Protein AF-A0A2T2VEU5-F1 (afdb_monomer_lite)

Secondary structure (DSSP, 8-state):
---SPPPP---TTT-S------HHHHH-GGGEEEEEEEEETTEEEEEEEEEETTEEEEHHHHHHHHHHHHHHHHHHTT-

Foldseek 3Di:
DDPDDDDDDDDVVPDPDDDDDDLCLLLDCVQFAWDFDDPDPPDTDTFTFGCDPNDTHGDPRRVVSVVVSVVVVVVVVVD

Sequence (79 aa):
MTSERPVMRADPEEVDEILEVTIDDLLNTANHTYSKVKVMQTFTIQAPCFYVKEHVVWGATAMILSEFVAVLRELDSSQ

Radius of gyration: 15.65 Å; chains: 1; bounding box: 32×32×48 Å

pLDDT: mean 92.79, std 9.88, range [48.72, 98.12]

Structure (mmCIF, N/CA/C/O backbone):
data_AF-A0A2T2VEU5-F1
#
_entry.id   AF-A0A2T2VEU5-F1
#
loop_
_atom_site.group_PDB
_atom_site.id
_atom_site.type_symbol
_atom_site.label_atom_id
_atom_site.label_alt_id
_atom_site.label_comp_id
_atom_site.label_asym_id
_atom_site.label_entity_id
_atom_site.label_seq_id
_atom_site.pdbx_PDB_ins_code
_atom_site.Cartn_x
_atom_site.Cartn_y
_atom_site.Cartn_z
_atom_site.occupancy
_atom_site.B_iso_or_equiv
_atom_site.auth_seq_id
_atom_site.auth_comp_id
_atom_site.auth_asym_id
_atom_site.auth_atom_id
_atom_site.pdbx_PDB_model_num
ATOM 1 N N . MET A 1 1 ? 13.884 7.741 -28.192 1.00 50.09 1 MET A N 1
ATOM 2 C CA . MET A 1 1 ? 12.916 7.414 -27.125 1.00 50.09 1 MET A CA 1
ATOM 3 C C . MET A 1 1 ? 12.465 5.992 -27.391 1.00 50.09 1 MET A C 1
ATOM 5 O O . MET A 1 1 ? 11.985 5.740 -28.488 1.00 50.09 1 MET A O 1
ATOM 9 N N . THR A 1 2 ? 12.749 5.043 -26.504 1.00 55.25 2 THR A N 1
ATOM 10 C CA . THR A 1 2 ? 12.284 3.659 -26.678 1.00 55.25 2 THR A CA 1
ATOM 11 C C . THR A 1 2 ? 10.782 3.607 -26.407 1.00 55.25 2 THR A C 1
ATOM 13 O O . THR A 1 2 ? 10.320 4.195 -25.435 1.00 55.25 2 THR A O 1
ATOM 16 N N . SER A 1 3 ? 10.024 2.957 -27.293 1.00 83.25 3 SER A N 1
ATOM 17 C CA . SER A 1 3 ? 8.551 2.905 -27.245 1.00 83.25 3 SER A CA 1
ATOM 18 C C . SER A 1 3 ? 8.010 1.749 -26.392 1.00 83.25 3 SER A C 1
ATOM 20 O O . SER A 1 3 ? 6.800 1.548 -26.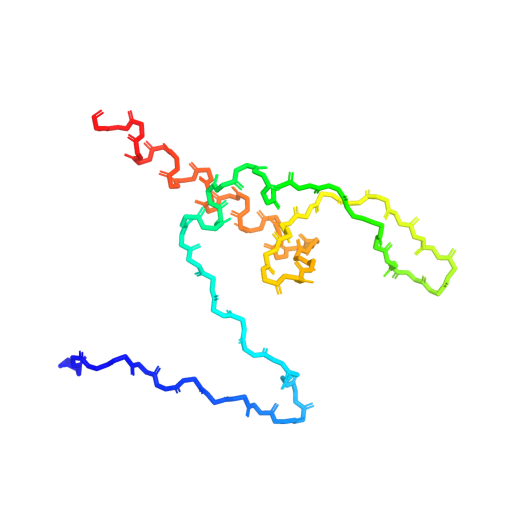326 1.00 83.25 3 SER A O 1
ATOM 22 N N . GLU A 1 4 ? 8.895 0.968 -25.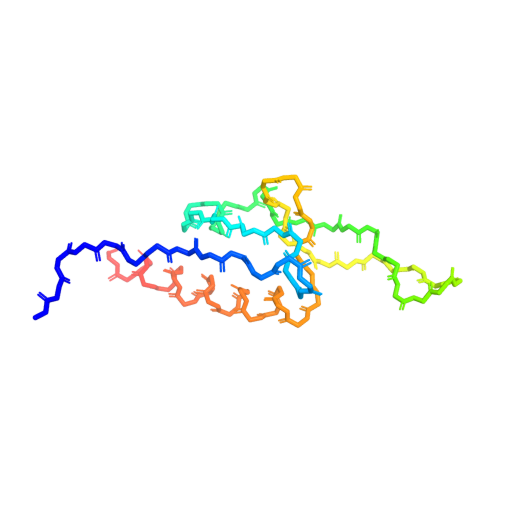777 1.00 87.38 4 GLU A N 1
ATOM 23 C CA . GLU A 1 4 ? 8.550 -0.244 -25.039 1.00 87.38 4 GLU A CA 1
ATOM 24 C C . GLU A 1 4 ? 8.619 -0.009 -23.530 1.00 87.38 4 GLU A C 1
ATOM 26 O O . GLU A 1 4 ? 9.487 0.716 -23.033 1.00 87.38 4 GLU A O 1
ATOM 31 N N . ARG A 1 5 ? 7.686 -0.632 -22.800 1.00 88.25 5 ARG A N 1
ATOM 32 C CA . ARG A 1 5 ? 7.619 -0.561 -21.338 1.00 88.25 5 ARG A CA 1
ATOM 33 C C . ARG A 1 5 ? 8.878 -1.200 -20.730 1.00 88.25 5 ARG A C 1
ATOM 35 O O . ARG A 1 5 ? 9.210 -2.326 -21.104 1.00 88.25 5 ARG A O 1
ATOM 42 N N . PRO A 1 6 ? 9.554 -0.541 -19.772 1.00 89.88 6 PRO A N 1
ATOM 43 C CA . PRO A 1 6 ? 10.679 -1.142 -19.067 1.00 89.88 6 PRO A CA 1
ATOM 44 C C . PRO A 1 6 ? 10.276 -2.438 -18.356 1.00 89.88 6 PRO A C 1
ATOM 46 O O . PRO A 1 6 ? 9.225 -2.505 -17.716 1.00 89.88 6 PRO A O 1
ATOM 49 N N . VAL A 1 7 ? 11.132 -3.457 -18.443 1.00 91.75 7 VAL A N 1
ATOM 50 C CA . VAL A 1 7 ? 10.943 -4.716 -17.716 1.00 91.75 7 VAL A CA 1
ATOM 51 C C . VAL A 1 7 ? 11.383 -4.517 -16.268 1.00 91.75 7 VAL A C 1
ATOM 53 O O . VAL A 1 7 ? 12.556 -4.249 -16.011 1.00 91.75 7 VAL A O 1
ATOM 56 N N . MET A 1 8 ? 10.453 -4.676 -15.328 1.00 93.25 8 MET A N 1
ATOM 57 C CA . MET A 1 8 ? 10.754 -4.682 -13.895 1.00 93.25 8 MET A CA 1
ATOM 58 C C . MET A 1 8 ? 11.390 -6.031 -13.524 1.00 93.25 8 MET A C 1
ATOM 60 O O . MET A 1 8 ? 10.865 -7.083 -13.889 1.00 93.25 8 MET A O 1
ATOM 64 N N . ARG A 1 9 ? 12.528 -6.015 -12.823 1.00 94.81 9 ARG A N 1
ATOM 65 C CA . ARG A 1 9 ? 13.205 -7.218 -12.310 1.00 94.81 9 ARG A CA 1
ATOM 66 C C . ARG A 1 9 ? 13.413 -7.055 -10.809 1.00 94.81 9 ARG A C 1
ATOM 68 O O . ARG A 1 9 ? 14.092 -6.117 -10.408 1.00 94.81 9 ARG A O 1
ATOM 75 N N . ALA A 1 10 ? 12.811 -7.938 -10.016 1.00 96.69 10 ALA A N 1
ATOM 76 C CA . ALA A 1 10 ? 13.011 -7.960 -8.573 1.00 96.69 10 ALA A CA 1
ATOM 77 C C . ALA A 1 10 ? 14.419 -8.475 -8.259 1.00 96.69 10 ALA A C 1
ATOM 79 O O . ALA A 1 10 ? 14.864 -9.460 -8.857 1.00 96.69 10 ALA A O 1
ATOM 80 N N . ASP A 1 11 ? 15.102 -7.806 -7.336 1.00 97.56 11 ASP A N 1
ATOM 81 C CA . ASP A 1 11 ? 16.287 -8.363 -6.699 1.00 97.56 11 ASP A CA 1
ATOM 82 C C . ASP A 1 11 ? 15.819 -9.305 -5.579 1.00 97.56 11 ASP A C 1
ATOM 84 O O . ASP A 1 11 ? 15.149 -8.834 -4.661 1.00 97.56 11 ASP A O 1
ATOM 88 N N . PRO A 1 12 ? 16.125 -10.612 -5.630 1.00 96.31 12 PRO A N 1
ATOM 89 C CA . PRO A 1 12 ? 15.641 -11.562 -4.634 1.00 96.31 12 PRO A CA 1
ATOM 90 C C . PRO A 1 12 ? 16.195 -11.325 -3.219 1.00 96.31 12 PRO A C 1
ATOM 92 O O . PRO A 1 12 ? 15.650 -11.894 -2.275 1.00 96.31 12 PRO A O 1
ATOM 95 N N . GLU A 1 13 ? 17.265 -10.539 -3.043 1.00 97.75 13 GLU A N 1
ATOM 96 C CA . GLU A 1 13 ? 17.801 -10.215 -1.712 1.00 97.75 13 GLU A CA 1
ATOM 97 C C . GLU A 1 13 ? 17.071 -9.037 -1.044 1.00 97.75 13 GLU A C 1
ATOM 99 O O . GLU A 1 13 ? 17.060 -8.944 0.184 1.00 97.75 13 GLU A O 1
ATOM 104 N N . GLU A 1 14 ? 16.440 -8.154 -1.824 1.00 98.06 14 GLU A N 1
ATOM 105 C CA . GLU A 1 14 ? 15.825 -6.913 -1.326 1.00 98.06 14 GLU A CA 1
ATOM 106 C C . GLU A 1 14 ? 14.307 -6.836 -1.574 1.00 98.06 14 GLU A C 1
ATOM 108 O O . GLU A 1 14 ? 13.582 -6.212 -0.796 1.00 98.06 14 GLU A O 1
ATOM 113 N N . VAL A 1 15 ? 13.803 -7.470 -2.637 1.00 96.69 15 VAL A N 1
ATOM 114 C CA . VAL A 1 15 ? 12.434 -7.302 -3.141 1.00 96.69 15 VAL A CA 1
ATOM 115 C C . VAL A 1 15 ? 11.701 -8.640 -3.186 1.00 96.69 15 VAL A C 1
ATOM 117 O O . VAL A 1 15 ? 11.965 -9.483 -4.040 1.00 96.69 15 VAL A O 1
ATOM 120 N N . ASP A 1 16 ? 10.719 -8.789 -2.299 1.00 95.75 16 ASP A N 1
ATOM 121 C CA . ASP A 1 16 ? 9.868 -9.983 -2.205 1.00 95.75 16 ASP A CA 1
ATOM 122 C C . ASP A 1 16 ? 8.876 -10.090 -3.382 1.00 95.75 16 ASP A C 1
ATOM 124 O O . ASP A 1 16 ? 8.728 -11.144 -3.996 1.00 95.75 16 ASP A O 1
ATOM 128 N N . GLU A 1 17 ? 8.238 -8.975 -3.763 1.00 95.38 17 GLU A N 1
ATOM 129 C CA . GLU A 1 17 ? 7.249 -8.938 -4.848 1.00 95.38 17 GLU A CA 1
ATOM 130 C C . GLU A 1 17 ? 7.205 -7.571 -5.556 1.00 95.38 17 GLU A C 1
ATOM 132 O O . GLU A 1 17 ? 7.417 -6.520 -4.948 1.00 95.38 17 GLU A O 1
ATOM 137 N N . ILE A 1 18 ? 6.883 -7.577 -6.857 1.00 94.94 18 ILE A N 1
ATOM 138 C CA . ILE A 1 18 ? 6.541 -6.372 -7.626 1.00 94.94 18 ILE A CA 1
ATOM 139 C C . ILE A 1 18 ? 5.020 -6.272 -7.760 1.00 94.94 18 ILE A C 1
ATOM 141 O O . ILE A 1 18 ? 4.391 -7.051 -8.476 1.00 94.94 18 ILE A O 1
ATOM 145 N N . LEU A 1 19 ? 4.443 -5.245 -7.139 1.00 94.56 19 LEU A N 1
ATOM 146 C CA . LEU A 1 19 ? 3.010 -4.966 -7.194 1.00 94.56 19 LEU A CA 1
ATOM 147 C C . LEU A 1 19 ? 2.693 -3.963 -8.307 1.00 94.56 19 LEU A C 1
ATOM 149 O O . LEU A 1 19 ? 2.991 -2.776 -8.197 1.00 94.56 19 LEU A O 1
ATOM 153 N N . GLU A 1 20 ? 2.043 -4.423 -9.377 1.00 93.56 20 GLU A N 1
ATOM 154 C CA . GLU A 1 20 ? 1.464 -3.524 -10.383 1.00 93.56 20 GLU A CA 1
ATOM 155 C C . GLU A 1 20 ? 0.044 -3.128 -9.983 1.00 93.56 20 GLU A C 1
ATOM 157 O O . GLU A 1 20 ? -0.808 -3.998 -9.855 1.00 93.56 20 GLU A O 1
ATOM 162 N N . VAL A 1 21 ? -0.248 -1.842 -9.822 1.00 94.62 21 VAL A N 1
ATOM 163 C CA . VAL A 1 21 ? -1.576 -1.359 -9.408 1.00 94.62 21 VAL A CA 1
ATOM 164 C C . VAL A 1 21 ? -2.091 -0.375 -10.453 1.00 94.62 21 VAL A C 1
ATOM 166 O O . VAL A 1 21 ? -1.321 0.445 -10.957 1.00 94.62 21 VAL A O 1
ATOM 169 N N . THR A 1 22 ? -3.369 -0.477 -10.824 1.00 95.38 22 THR A N 1
ATOM 170 C CA . THR A 1 22 ? -3.977 0.463 -11.776 1.00 95.38 22 THR A CA 1
ATOM 171 C C . THR A 1 22 ? -4.381 1.762 -11.078 1.00 95.38 22 THR A C 1
ATOM 173 O O . THR A 1 22 ? -4.557 1.802 -9.861 1.00 95.38 22 THR A O 1
ATOM 176 N N . ILE A 1 23 ? -4.553 2.844 -11.840 1.00 95.56 23 ILE A N 1
ATOM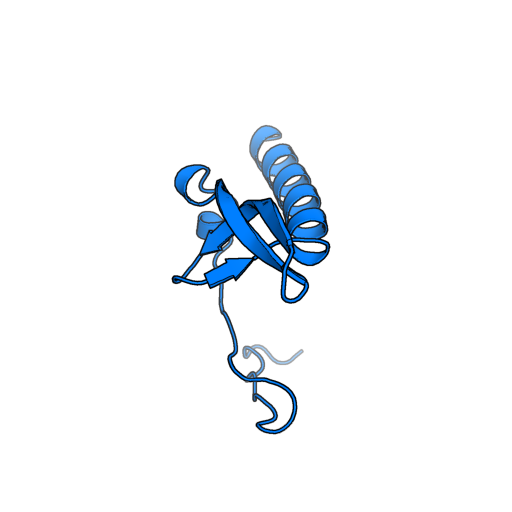 177 C CA . ILE A 1 23 ? -5.091 4.093 -11.280 1.00 95.56 23 ILE A CA 1
ATOM 178 C C . ILE A 1 23 ? -6.516 3.871 -10.749 1.00 95.56 23 ILE A C 1
ATOM 180 O O . ILE A 1 23 ? -6.836 4.356 -9.667 1.00 95.56 23 ILE A O 1
ATOM 184 N N . ASP A 1 24 ? -7.331 3.070 -11.440 1.00 95.62 24 ASP A N 1
ATOM 185 C CA . ASP A 1 24 ? -8.689 2.736 -10.998 1.00 95.62 24 ASP A CA 1
ATOM 186 C C . ASP A 1 24 ? -8.692 2.020 -9.641 1.00 95.62 24 ASP A C 1
ATOM 188 O O . ASP A 1 24 ? -9.501 2.350 -8.772 1.00 95.62 24 ASP A O 1
ATOM 192 N N . ASP A 1 25 ? -7.745 1.105 -9.405 1.00 95.94 25 ASP A N 1
ATOM 193 C CA . ASP A 1 25 ? -7.582 0.451 -8.101 1.00 95.94 25 ASP A CA 1
ATOM 194 C C . ASP A 1 25 ? -7.266 1.461 -6.989 1.00 95.94 25 ASP A C 1
ATOM 196 O O . ASP A 1 25 ? -7.748 1.308 -5.864 1.00 95.94 25 ASP A O 1
ATOM 200 N N . LEU A 1 26 ? -6.467 2.493 -7.288 1.00 95.88 26 LEU A N 1
ATOM 201 C CA . LEU A 1 26 ? -6.127 3.553 -6.335 1.00 95.88 26 LEU A CA 1
ATOM 202 C C . LEU A 1 26 ? -7.288 4.523 -6.099 1.00 95.88 26 LEU A C 1
ATOM 204 O O . LEU A 1 26 ? -7.441 5.020 -4.985 1.00 95.88 26 LEU A O 1
ATOM 208 N N . LEU A 1 27 ? -8.105 4.809 -7.115 1.00 96.00 27 LEU A N 1
ATOM 209 C CA . LEU A 1 27 ? -9.246 5.723 -7.010 1.00 96.00 27 LEU A CA 1
ATOM 210 C C . LEU A 1 27 ? -10.472 5.071 -6.361 1.00 96.00 27 LEU A C 1
ATOM 212 O O . LEU A 1 27 ? -11.261 5.776 -5.717 1.00 96.00 27 LEU A O 1
ATOM 216 N N . ASN A 1 28 ? -10.614 3.750 -6.499 1.00 96.19 28 ASN A N 1
ATOM 217 C CA . ASN A 1 28 ? -11.720 2.974 -5.956 1.00 96.19 28 ASN A CA 1
ATOM 218 C C . ASN A 1 28 ? -11.757 3.047 -4.422 1.00 96.19 28 ASN A C 1
ATOM 220 O O . ASN A 1 28 ? -10.932 2.463 -3.720 1.00 96.19 28 ASN A O 1
ATOM 224 N N . THR A 1 29 ? -12.777 3.719 -3.892 1.00 95.44 29 THR A N 1
ATOM 225 C CA . THR A 1 29 ? -12.963 3.908 -2.448 1.00 95.44 29 THR A CA 1
ATOM 226 C C . THR A 1 29 ? -13.214 2.606 -1.694 1.00 95.44 29 THR A C 1
ATOM 228 O O . THR A 1 29 ? -12.965 2.561 -0.493 1.00 95.44 29 THR A O 1
ATOM 231 N N . ALA A 1 30 ? -13.639 1.529 -2.365 1.00 97.06 30 ALA A N 1
ATOM 232 C CA . ALA A 1 30 ? -13.764 0.210 -1.743 1.00 97.06 30 ALA A CA 1
ATOM 233 C C . ALA A 1 30 ? -12.406 -0.369 -1.306 1.00 97.06 30 ALA A C 1
ATOM 235 O O . ALA A 1 30 ? -12.353 -1.172 -0.376 1.00 97.06 30 ALA A O 1
ATOM 236 N N . ASN A 1 31 ? -11.312 0.069 -1.938 1.00 97.31 31 ASN A N 1
ATOM 237 C CA . ASN A 1 31 ? -9.954 -0.323 -1.573 1.00 97.31 31 ASN A CA 1
ATOM 238 C C . ASN A 1 31 ? -9.387 0.544 -0.435 1.00 97.31 31 ASN A C 1
ATOM 240 O O . ASN A 1 31 ? -8.309 0.252 0.077 1.00 97.31 31 ASN A O 1
ATOM 244 N N . HIS A 1 32 ? -10.075 1.614 -0.021 1.00 97.44 32 HIS A N 1
ATOM 245 C CA . HIS A 1 32 ? -9.631 2.500 1.058 1.00 97.44 32 HIS A CA 1
ATOM 246 C C . HIS A 1 32 ? -10.259 2.019 2.361 1.00 97.44 32 HIS A C 1
ATOM 248 O O . HIS A 1 32 ? -11.450 2.205 2.602 1.00 97.44 32 HIS A O 1
ATOM 254 N N . THR A 1 33 ? -9.470 1.365 3.204 1.00 96.81 33 THR A N 1
ATOM 255 C CA . THR A 1 33 ? -9.986 0.683 4.396 1.00 96.81 33 THR A CA 1
ATOM 256 C C . THR A 1 33 ? -9.075 0.877 5.603 1.00 96.81 33 THR A C 1
ATOM 258 O O . THR A 1 33 ? -8.015 1.497 5.519 1.00 96.81 33 THR A O 1
ATOM 261 N N . TYR A 1 34 ? -9.488 0.342 6.747 1.00 97.19 34 TYR A N 1
ATOM 262 C CA . TYR A 1 34 ? -8.652 0.225 7.934 1.00 97.19 34 TYR A CA 1
ATOM 263 C C . TYR A 1 34 ? -8.183 -1.215 8.095 1.00 97.19 34 TYR A C 1
ATOM 265 O O . TYR A 1 34 ? -8.976 -2.152 7.999 1.00 97.19 34 TYR A O 1
ATOM 273 N N . SER A 1 35 ? -6.895 -1.387 8.379 1.00 96.75 35 SER A N 1
ATOM 274 C CA . SER A 1 35 ? -6.317 -2.695 8.662 1.00 96.75 35 SER A CA 1
ATOM 275 C C . SER A 1 35 ? -5.532 -2.683 9.967 1.00 96.75 35 SER A C 1
ATOM 277 O O . SER A 1 35 ? -4.897 -1.692 10.347 1.00 96.75 35 SER A O 1
ATOM 279 N N . LYS A 1 36 ? -5.575 -3.824 10.662 1.00 96.75 36 LYS A N 1
ATOM 280 C CA . LYS A 1 36 ? -4.809 -4.040 11.885 1.00 96.75 36 LYS A CA 1
ATOM 281 C C . LYS A 1 36 ? -3.362 -4.336 11.505 1.00 96.75 36 LYS A C 1
ATOM 283 O O . LYS A 1 36 ? -3.034 -5.456 11.122 1.00 96.75 36 LYS A O 1
ATOM 288 N N . VAL A 1 37 ? -2.492 -3.347 11.669 1.00 95.19 37 VAL A N 1
ATOM 289 C CA . VAL A 1 37 ? -1.066 -3.447 11.337 1.00 95.19 37 VAL A CA 1
ATOM 290 C C . VAL A 1 37 ? -0.225 -3.613 12.599 1.00 95.19 37 VAL A C 1
ATOM 292 O O . VAL A 1 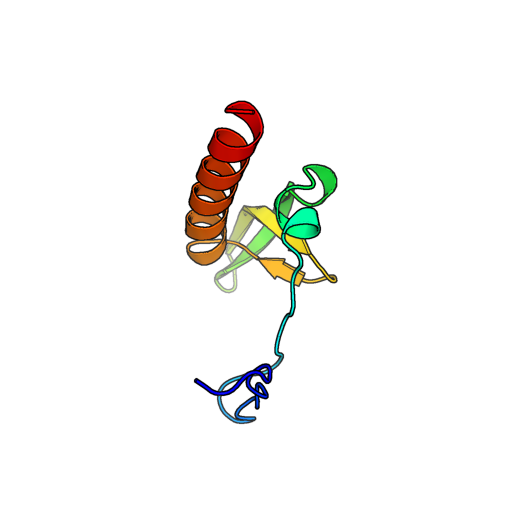37 ? -0.505 -3.018 13.645 1.00 95.19 37 VAL A O 1
ATOM 295 N N . LYS A 1 38 ? 0.807 -4.458 12.522 1.00 94.31 38 LYS A N 1
ATOM 296 C CA . LYS A 1 38 ? 1.770 -4.669 13.608 1.00 94.31 38 LYS A CA 1
ATOM 297 C C . LYS A 1 38 ? 2.928 -3.688 13.440 1.00 94.31 38 LYS A C 1
ATOM 299 O O . LYS A 1 38 ? 3.700 -3.813 12.499 1.00 94.31 38 LYS A O 1
ATOM 304 N N . VAL A 1 39 ? 3.047 -2.739 14.365 1.00 91.94 39 VAL A N 1
ATOM 305 C CA . VAL A 1 39 ? 4.102 -1.709 14.350 1.00 91.94 39 VAL A CA 1
ATOM 306 C C . VAL A 1 39 ? 5.312 -2.144 15.176 1.00 91.94 39 VAL A C 1
ATOM 308 O O . VAL A 1 39 ? 6.438 -1.760 14.886 1.00 91.94 39 VAL A O 1
ATOM 311 N N . MET A 1 40 ? 5.084 -2.968 16.203 1.00 90.69 40 MET A N 1
ATOM 312 C CA . MET A 1 40 ? 6.118 -3.599 17.030 1.00 90.69 40 MET A CA 1
ATOM 313 C C . MET A 1 40 ? 5.633 -4.979 17.488 1.00 90.69 40 MET A C 1
ATOM 315 O O . MET A 1 40 ? 4.446 -5.288 17.379 1.00 90.69 40 MET A O 1
ATOM 319 N N . GLN A 1 41 ? 6.516 -5.813 18.050 1.00 88.00 41 GLN A N 1
ATOM 320 C CA . GLN A 1 41 ? 6.170 -7.185 18.461 1.00 88.00 41 GLN A CA 1
ATOM 321 C C . GLN A 1 41 ? 4.902 -7.276 19.328 1.00 88.00 41 GLN A C 1
ATOM 323 O O . GLN A 1 41 ? 4.099 -8.189 19.133 1.00 88.00 41 GLN A O 1
ATOM 328 N N . THR A 1 42 ? 4.698 -6.318 20.232 1.00 91.38 42 THR A N 1
ATOM 329 C CA . THR A 1 42 ? 3.576 -6.274 21.182 1.00 91.38 42 THR A CA 1
ATOM 330 C C . THR A 1 42 ? 2.546 -5.188 20.871 1.00 91.38 42 THR A C 1
ATOM 332 O O . THR A 1 42 ? 1.576 -5.046 21.613 1.00 91.38 42 THR A O 1
ATOM 335 N N . PHE A 1 43 ? 2.726 -4.421 19.790 1.00 94.06 43 PHE A N 1
ATOM 336 C CA . PHE A 1 43 ? 1.913 -3.242 19.508 1.00 94.06 43 PHE A CA 1
ATOM 337 C C . PHE A 1 43 ? 1.313 -3.293 18.105 1.00 94.06 43 PHE A C 1
ATOM 339 O O . PHE A 1 43 ? 2.018 -3.318 17.092 1.00 94.06 43 PHE A O 1
ATOM 346 N N . THR A 1 44 ? -0.017 -3.296 18.061 1.00 96.06 44 THR A N 1
ATOM 347 C CA . THR A 1 44 ? -0.804 -3.240 16.828 1.00 96.06 44 THR A CA 1
ATOM 348 C C . THR A 1 44 ? -1.729 -2.043 16.869 1.00 96.06 44 THR A C 1
ATOM 350 O O . THR A 1 44 ? -2.349 -1.796 17.904 1.00 96.06 44 THR A O 1
ATOM 353 N N . ILE A 1 45 ? -1.886 -1.373 15.737 1.00 95.25 45 ILE A N 1
ATOM 354 C CA . ILE A 1 45 ? -2.818 -0.257 15.573 1.00 95.25 45 ILE A CA 1
ATOM 355 C C . ILE A 1 45 ? -3.819 -0.574 14.468 1.00 95.25 45 ILE A C 1
ATOM 357 O O . ILE A 1 45 ? -3.557 -1.416 13.610 1.00 95.25 45 ILE A O 1
ATOM 361 N N . GLN A 1 46 ? -4.955 0.1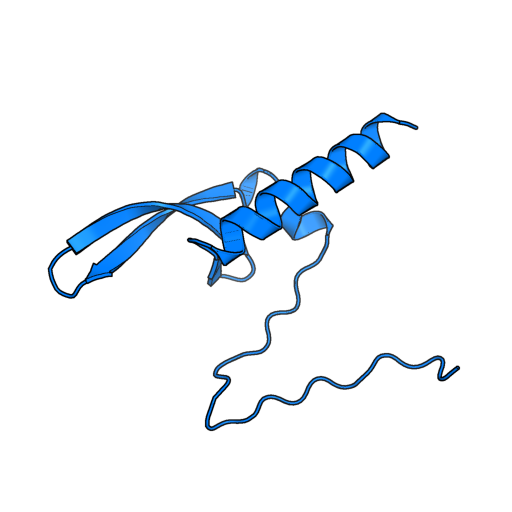15 14.486 1.00 97.19 46 GLN A N 1
ATOM 362 C CA . GLN A 1 46 ? -5.786 0.257 13.297 1.00 97.19 46 GLN A CA 1
ATOM 363 C C . GLN A 1 46 ? -5.267 1.450 12.502 1.00 97.19 46 GLN A C 1
ATOM 365 O O . GLN A 1 46 ? -5.245 2.563 13.025 1.00 97.19 46 GLN A O 1
ATOM 370 N N . ALA A 1 47 ? -4.824 1.212 11.272 1.00 96.31 47 ALA A N 1
ATOM 371 C CA . ALA A 1 47 ? -4.296 2.250 10.396 1.00 96.31 47 ALA A CA 1
ATOM 372 C C . ALA A 1 47 ? -5.111 2.321 9.099 1.00 96.31 47 ALA A C 1
ATOM 374 O O . ALA A 1 47 ? -5.526 1.271 8.599 1.00 96.31 47 ALA A O 1
ATOM 375 N N . PRO A 1 48 ? -5.322 3.528 8.541 1.00 97.31 48 PRO A N 1
ATOM 376 C CA . PRO A 1 48 ? -5.846 3.655 7.192 1.00 97.31 48 PRO A CA 1
ATOM 377 C C . PRO A 1 48 ? -4.841 3.057 6.204 1.00 97.31 48 PRO A C 1
ATOM 379 O O . PRO A 1 48 ? -3.623 3.198 6.359 1.00 97.31 48 PRO A O 1
ATOM 382 N N . CYS A 1 49 ? -5.356 2.362 5.202 1.00 97.81 49 CYS A N 1
ATOM 383 C CA . CYS A 1 49 ? -4.557 1.659 4.216 1.00 97.81 49 CYS A CA 1
ATOM 384 C C . CYS A 1 49 ? -5.291 1.556 2.878 1.00 97.81 49 CYS A C 1
ATOM 386 O O . CYS A 1 49 ? -6.521 1.631 2.812 1.00 97.81 49 CYS A O 1
ATOM 388 N N . PHE A 1 50 ? -4.511 1.331 1.826 1.00 98.12 50 PHE A N 1
ATOM 389 C CA . PHE A 1 50 ? -5.018 0.852 0.550 1.00 98.12 50 PHE A CA 1
ATOM 390 C C . PHE A 1 50 ? -4.911 -0.670 0.556 1.00 98.12 50 PHE A C 1
ATOM 392 O O . PHE A 1 50 ? -3.814 -1.213 0.706 1.00 98.12 50 PHE A O 1
ATOM 399 N N . TYR A 1 51 ? -6.045 -1.351 0.423 1.00 97.75 51 TYR A N 1
ATOM 400 C CA . TYR A 1 51 ? -6.101 -2.791 0.233 1.00 97.75 51 TYR A CA 1
ATOM 401 C C . TYR A 1 51 ? -6.220 -3.092 -1.257 1.00 97.75 51 TYR A C 1
ATOM 403 O O . TYR A 1 51 ? -7.287 -2.946 -1.847 1.00 97.75 51 TYR A O 1
ATOM 411 N N . VAL A 1 52 ? -5.103 -3.464 -1.876 1.00 96.00 52 VAL A N 1
ATOM 412 C CA . VAL A 1 52 ? -5.002 -3.677 -3.324 1.00 96.00 52 VAL A CA 1
ATOM 413 C C . VAL A 1 52 ? -4.270 -4.978 -3.593 1.00 96.00 52 VAL A C 1
ATOM 415 O O . VAL A 1 52 ? -3.247 -5.247 -2.974 1.00 96.00 52 VAL A O 1
ATOM 418 N N . LYS A 1 53 ? -4.799 -5.803 -4.503 1.00 93.56 53 LYS A N 1
ATOM 419 C CA . LYS A 1 53 ? -4.221 -7.116 -4.847 1.00 93.56 53 LYS A CA 1
ATOM 420 C C . LYS A 1 53 ? -3.863 -7.963 -3.621 1.00 93.56 53 LYS A C 1
ATOM 422 O O . LYS A 1 53 ? -2.777 -8.514 -3.551 1.00 93.56 53 LYS A O 1
ATOM 427 N N . GLU A 1 54 ? -4.758 -8.007 -2.637 1.00 94.44 54 GLU A N 1
ATOM 428 C CA . GLU A 1 54 ? -4.571 -8.731 -1.367 1.00 94.44 54 GLU A CA 1
ATOM 429 C C . GLU A 1 54 ? -3.460 -8.186 -0.444 1.00 94.44 54 GLU A C 1
ATOM 431 O O . GLU A 1 54 ? -3.228 -8.727 0.637 1.00 94.44 54 GLU A O 1
ATOM 436 N N . HIS A 1 55 ? -2.844 -7.057 -0.801 1.00 96.31 55 HIS A N 1
ATOM 437 C CA . HIS A 1 55 ? -1.797 -6.393 -0.033 1.00 96.31 55 HIS A CA 1
ATOM 438 C C . HIS A 1 55 ? -2.331 -5.191 0.744 1.00 96.31 55 HIS A C 1
ATOM 440 O O . HIS A 1 55 ? -3.183 -4.437 0.275 1.00 96.31 55 HIS A O 1
ATOM 446 N N . VAL A 1 56 ? -1.781 -4.985 1.942 1.00 97.06 56 VAL A N 1
ATOM 447 C CA . VAL A 1 56 ? -2.067 -3.822 2.792 1.00 97.06 56 VAL A CA 1
ATOM 448 C C . VAL A 1 56 ? -0.954 -2.794 2.606 1.00 97.06 56 VAL A C 1
ATOM 450 O O . VAL A 1 56 ? 0.137 -2.952 3.154 1.00 97.06 56 VAL A O 1
ATOM 453 N N . VAL A 1 57 ? -1.231 -1.715 1.876 1.00 97.31 57 VAL A N 1
ATOM 454 C CA . VAL A 1 57 ? -0.319 -0.571 1.737 1.00 97.31 57 VAL A CA 1
ATOM 455 C C . VAL A 1 57 ? -0.687 0.477 2.783 1.00 97.31 57 VAL A C 1
ATOM 457 O O . VAL A 1 57 ? -1.783 1.034 2.754 1.00 97.31 57 VAL A O 1
ATOM 460 N N . TRP A 1 58 ? 0.215 0.744 3.726 1.00 97.62 58 TRP A N 1
ATOM 461 C CA . TRP A 1 58 ? -0.038 1.604 4.888 1.00 97.62 58 TRP A CA 1
ATOM 462 C C . TRP A 1 58 ? 1.169 2.498 5.210 1.00 97.62 58 TRP A C 1
ATOM 464 O O . TRP A 1 58 ? 2.215 2.425 4.563 1.00 97.62 58 TRP A O 1
ATOM 474 N N . GLY A 1 59 ? 1.021 3.368 6.212 1.00 96.12 59 GLY A N 1
ATOM 475 C CA . GLY A 1 59 ? 2.107 4.221 6.697 1.00 96.12 59 GLY A CA 1
ATOM 476 C C . GLY A 1 59 ? 2.512 5.301 5.691 1.00 96.12 59 GLY A C 1
ATOM 477 O O . GLY A 1 59 ? 1.659 5.889 5.028 1.00 96.12 59 GLY A O 1
ATOM 478 N N . ALA A 1 60 ? 3.817 5.571 5.586 1.00 97.06 60 ALA A N 1
ATOM 479 C CA . ALA A 1 60 ? 4.339 6.644 4.737 1.00 97.06 60 ALA A CA 1
ATOM 480 C C . ALA A 1 60 ? 3.949 6.474 3.258 1.00 97.06 60 ALA A C 1
ATOM 482 O O . ALA A 1 60 ? 3.556 7.443 2.615 1.00 97.06 60 ALA A O 1
ATOM 483 N N . THR A 1 61 ? 3.976 5.246 2.733 1.00 96.81 61 THR A N 1
ATOM 484 C CA . THR A 1 61 ? 3.589 4.966 1.343 1.00 96.81 61 THR A CA 1
ATOM 485 C C . THR A 1 61 ? 2.119 5.292 1.093 1.00 96.81 61 THR A C 1
ATOM 487 O O . THR A 1 61 ? 1.799 5.974 0.124 1.00 96.81 61 THR A O 1
ATOM 490 N N . ALA A 1 62 ? 1.221 4.877 1.994 1.00 97.62 62 ALA A N 1
ATOM 491 C CA . ALA A 1 62 ? -0.198 5.213 1.884 1.00 97.62 62 ALA A CA 1
ATOM 492 C C . ALA A 1 62 ? -0.450 6.722 1.998 1.00 97.62 62 ALA A C 1
ATOM 494 O O . ALA A 1 62 ? -1.328 7.244 1.317 1.00 97.62 62 ALA A O 1
ATOM 495 N N . MET A 1 63 ? 0.332 7.437 2.813 1.00 97.31 63 MET A N 1
ATOM 496 C CA . MET A 1 63 ? 0.245 8.896 2.905 1.00 97.31 63 MET A CA 1
ATOM 497 C C . MET A 1 63 ? 0.546 9.554 1.552 1.00 97.31 63 MET A C 1
ATOM 499 O O . MET A 1 63 ? -0.265 10.333 1.065 1.00 97.31 63 MET A O 1
ATOM 503 N N . ILE A 1 64 ? 1.648 9.175 0.895 1.00 98.06 64 ILE A N 1
ATOM 504 C CA . ILE A 1 64 ? 2.005 9.708 -0.431 1.00 98.06 64 ILE A CA 1
ATOM 505 C C . ILE A 1 64 ? 0.962 9.337 -1.493 1.00 98.06 64 ILE A C 1
ATOM 507 O O . ILE A 1 64 ? 0.571 10.185 -2.292 1.00 98.06 64 ILE A O 1
ATOM 511 N N . LEU A 1 65 ? 0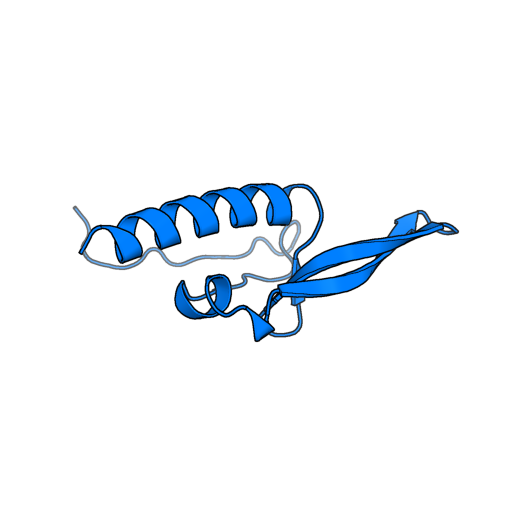.468 8.095 -1.488 1.00 97.88 65 LEU A N 1
ATOM 512 C CA . LEU A 1 65 ? -0.594 7.677 -2.408 1.00 97.88 65 LEU A CA 1
ATOM 513 C C . LEU A 1 65 ? -1.901 8.449 -2.184 1.00 97.88 65 LEU A C 1
ATOM 515 O O . LEU A 1 65 ? -2.617 8.701 -3.147 1.00 97.88 65 LEU A O 1
ATOM 519 N N . SER A 1 66 ? -2.201 8.857 -0.949 1.00 97.25 66 SER A N 1
ATOM 520 C CA . SER A 1 66 ? -3.406 9.640 -0.640 1.00 97.25 66 SER A CA 1
ATOM 521 C C . SER A 1 66 ? -3.342 11.038 -1.257 1.00 97.25 66 SER A C 1
ATOM 523 O O . SER A 1 66 ? -4.319 11.475 -1.861 1.00 97.25 66 SER A O 1
ATOM 525 N N . GLU A 1 67 ? -2.183 11.698 -1.186 1.00 98.00 67 GLU A N 1
ATOM 526 C CA . GLU A 1 67 ? -1.947 12.980 -1.865 1.00 98.00 67 GLU A CA 1
ATOM 527 C C . GLU A 1 67 ? -2.030 12.827 -3.388 1.00 98.00 67 GLU A C 1
ATOM 529 O O . GLU A 1 67 ? -2.667 13.625 -4.073 1.00 98.00 67 GLU A O 1
ATOM 534 N N . PHE A 1 68 ? -1.443 11.758 -3.934 1.00 97.50 68 PHE A N 1
ATOM 535 C CA . PHE A 1 68 ? -1.519 11.484 -5.368 1.00 97.50 68 PHE A CA 1
ATOM 536 C C . PHE A 1 68 ? -2.965 11.260 -5.840 1.00 97.50 68 PHE A C 1
ATOM 538 O O . PHE A 1 68 ? -3.384 11.836 -6.841 1.00 97.50 68 PHE A O 1
ATOM 545 N N . VAL A 1 69 ? -3.757 10.485 -5.092 1.00 96.81 69 VAL A N 1
ATOM 546 C CA . VAL A 1 69 ? -5.191 10.284 -5.353 1.00 96.81 69 VAL A CA 1
ATOM 547 C C . VAL A 1 69 ? -5.973 11.596 -5.267 1.00 96.81 69 VAL A C 1
ATOM 549 O O . VAL A 1 69 ? -6.882 11.801 -6.071 1.00 96.81 69 VAL A O 1
ATOM 552 N N . ALA A 1 70 ? -5.636 12.489 -4.332 1.00 96.25 70 ALA A N 1
ATOM 553 C CA . ALA A 1 70 ? -6.266 13.804 -4.242 1.00 96.25 70 ALA A CA 1
ATOM 554 C C . ALA A 1 70 ? -6.031 14.624 -5.523 1.00 96.25 70 ALA A C 1
ATOM 556 O O . ALA A 1 70 ? -6.997 15.096 -6.119 1.00 96.25 70 ALA A O 1
ATOM 557 N N . VAL A 1 71 ? -4.785 14.686 -6.009 1.00 97.19 71 VAL A N 1
ATOM 558 C CA . VAL A 1 71 ? -4.436 15.375 -7.267 1.00 97.19 71 VAL A CA 1
ATOM 559 C C . VAL A 1 71 ? -5.175 14.776 -8.466 1.00 97.19 71 VAL A C 1
ATOM 561 O O . VAL A 1 71 ? -5.706 15.513 -9.294 1.00 97.19 71 VAL A O 1
ATOM 564 N N . LEU A 1 72 ? -5.248 13.446 -8.569 1.00 96.00 72 LEU A N 1
ATOM 565 C CA . LEU A 1 72 ? -5.971 12.787 -9.663 1.00 96.00 72 LEU A CA 1
ATOM 566 C C . LEU A 1 72 ? -7.460 13.160 -9.671 1.00 96.00 72 LEU A C 1
ATOM 568 O O . LEU A 1 72 ? -8.005 13.501 -10.718 1.00 96.00 72 LEU A O 1
ATOM 572 N N . ARG A 1 73 ? -8.101 13.174 -8.498 1.00 93.69 73 ARG A N 1
ATOM 573 C CA . ARG A 1 73 ? -9.514 13.558 -8.371 1.00 93.69 73 ARG A CA 1
ATOM 574 C C . ARG A 1 73 ? -9.759 15.020 -8.742 1.00 93.69 73 ARG A C 1
ATOM 576 O O . ARG A 1 73 ? -10.794 15.323 -9.331 1.00 93.69 73 ARG A O 1
ATOM 583 N N . GLU A 1 74 ? -8.836 15.927 -8.425 1.00 94.56 74 GLU A N 1
ATOM 584 C CA . GLU A 1 74 ? -8.931 17.336 -8.836 1.00 94.56 74 GLU A CA 1
ATOM 585 C C . GLU A 1 74 ? -8.876 17.501 -10.362 1.00 94.56 74 GLU A C 1
ATOM 587 O O . GLU A 1 74 ? -9.623 18.309 -10.924 1.00 94.56 74 GLU A O 1
ATOM 592 N N . LEU A 1 75 ? -8.040 16.708 -11.041 1.00 91.62 75 LEU A N 1
ATOM 593 C CA . LEU A 1 75 ? -7.935 16.706 -12.502 1.00 91.62 75 LEU A CA 1
ATOM 594 C C . LEU A 1 75 ? -9.205 16.160 -13.165 1.00 91.62 75 LEU A C 1
ATOM 596 O O . LEU A 1 75 ? -9.674 16.753 -14.135 1.00 91.62 75 LEU A O 1
ATOM 600 N N . ASP A 1 76 ? -9.792 15.094 -12.615 1.00 82.81 76 ASP A N 1
ATOM 601 C CA . ASP A 1 76 ? -11.059 14.531 -13.104 1.00 82.81 76 ASP A CA 1
ATOM 602 C C . ASP A 1 76 ? -12.242 15.490 -12.890 1.00 82.81 76 ASP A C 1
ATOM 604 O O . ASP A 1 76 ? -13.158 15.544 -13.706 1.00 82.81 76 ASP A O 1
ATOM 608 N N . SER A 1 77 ? -12.216 16.277 -11.809 1.00 73.00 77 SER A N 1
ATOM 609 C CA . SER A 1 77 ? -13.259 17.264 -11.479 1.00 73.00 77 SER A CA 1
ATOM 610 C C . SER A 1 77 ? -13.193 18.538 -12.332 1.00 73.00 77 SER A C 1
ATOM 612 O O . SER A 1 77 ? -14.110 19.356 -12.283 1.00 73.00 77 SER A O 1
ATOM 614 N N . SER A 1 78 ? -12.095 18.736 -13.066 1.00 61.19 78 SER A N 1
ATOM 615 C CA . SER A 1 78 ? -11.829 19.919 -13.896 1.00 61.19 78 SER A CA 1
ATOM 616 C C . SER A 1 78 ? -12.155 19.702 -15.384 1.00 61.19 78 SER A C 1
ATOM 618 O O . SER A 1 78 ? -11.684 20.468 -16.229 1.00 61.19 78 SER A O 1
ATOM 620 N N . GLN A 1 79 ? -12.948 18.670 -15.697 1.00 48.72 79 GLN A N 1
ATOM 621 C CA . GLN A 1 79 ? -13.526 18.389 -17.018 1.00 48.72 79 GLN A CA 1
ATOM 622 C C . GLN A 1 79 ? -15.024 18.704 -17.048 1.00 48.72 79 GLN A C 1
ATOM 624 O O . GLN A 1 79 ? -15.717 18.414 -16.046 1.00 48.72 79 GLN A O 1
#